Protein AF-A0A920EYQ4-F1 (afdb_monomer_lite)

Sequence (78 aa):
MQIWLGWKASIVKLSQEELEIAKSVAEGIKEDIFFAGLDMIDKKITEINITSPTGMRQIADYKSSYLGSFFYDQLMKL

Structure (mmCIF, N/CA/C/O backbone):
data_AF-A0A920EYQ4-F1
#
_entry.id   AF-A0A920EYQ4-F1
#
loop_
_atom_site.group_PDB
_atom_site.id
_atom_site.type_symbol
_atom_site.label_atom_id
_atom_site.label_alt_id
_atom_site.label_comp_id
_atom_site.label_asym_id
_atom_site.label_entity_id
_atom_site.label_seq_id
_atom_site.pdbx_PDB_ins_code
_atom_site.Cartn_x
_atom_site.Cartn_y
_atom_site.Cartn_z
_atom_site.occupancy
_atom_site.B_iso_or_equiv
_atom_site.auth_seq_id
_atom_site.auth_comp_id
_atom_site.auth_asym_id
_atom_site.auth_atom_id
_atom_site.pdbx_PDB_model_num
ATOM 1 N N . MET A 1 1 ? 4.131 1.409 -5.023 1.00 48.59 1 MET A N 1
ATOM 2 C CA . MET A 1 1 ? 5.223 2.220 -4.462 1.00 48.59 1 MET A CA 1
ATOM 3 C C . MET A 1 1 ? 5.979 2.848 -5.616 1.00 48.59 1 MET A C 1
ATOM 5 O O . MET A 1 1 ? 6.510 2.115 -6.447 1.00 48.59 1 MET A O 1
ATOM 9 N N . GLN A 1 2 ? 5.914 4.171 -5.738 1.00 41.09 2 GLN A N 1
ATOM 10 C CA . GLN A 1 2 ? 6.541 4.930 -6.816 1.00 41.09 2 GLN A CA 1
ATOM 11 C C . GLN A 1 2 ? 7.323 6.097 -6.212 1.00 41.09 2 GLN A C 1
ATOM 13 O O . GLN A 1 2 ? 6.822 6.783 -5.338 1.00 41.09 2 GLN A O 1
ATOM 18 N N . ILE A 1 3 ? 8.542 6.316 -6.692 1.00 46.97 3 ILE A N 1
ATOM 19 C CA . ILE A 1 3 ? 9.371 7.485 -6.381 1.00 46.97 3 ILE A CA 1
ATOM 20 C C . ILE A 1 3 ? 9.941 7.999 -7.702 1.00 46.97 3 ILE A C 1
ATOM 22 O O . ILE A 1 3 ? 10.336 7.197 -8.552 1.00 46.97 3 ILE A O 1
ATOM 26 N N . TRP A 1 4 ? 9.954 9.321 -7.891 1.00 49.78 4 TRP A N 1
ATOM 27 C CA . TRP A 1 4 ? 10.517 9.985 -9.069 1.00 49.78 4 TRP A CA 1
ATOM 28 C C . TRP A 1 4 ?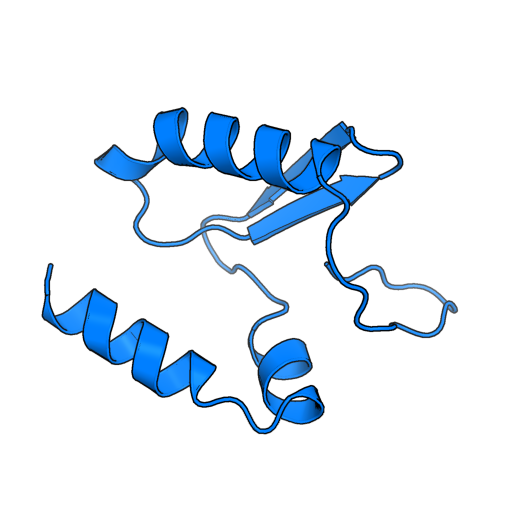 11.570 11.014 -8.668 1.00 49.78 4 TRP A C 1
ATOM 30 O O . TRP A 1 4 ? 11.280 11.926 -7.903 1.00 49.78 4 TRP A O 1
ATOM 40 N N . LEU A 1 5 ? 12.769 10.834 -9.236 1.00 37.44 5 LEU A N 1
ATOM 41 C CA . LEU A 1 5 ? 13.696 11.828 -9.804 1.00 37.44 5 LEU A CA 1
ATOM 42 C C . LEU A 1 5 ? 15.029 11.094 -10.066 1.00 37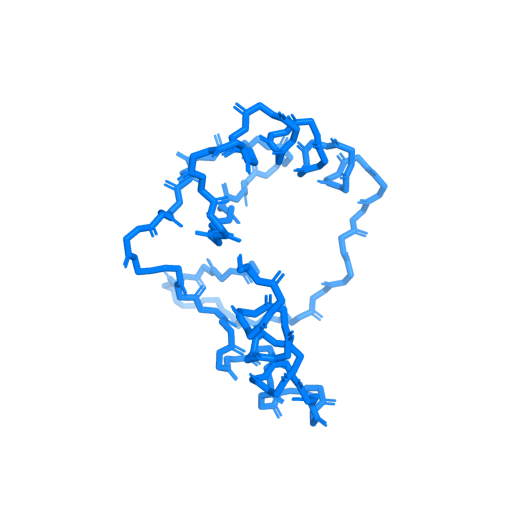.44 5 LEU A C 1
ATOM 4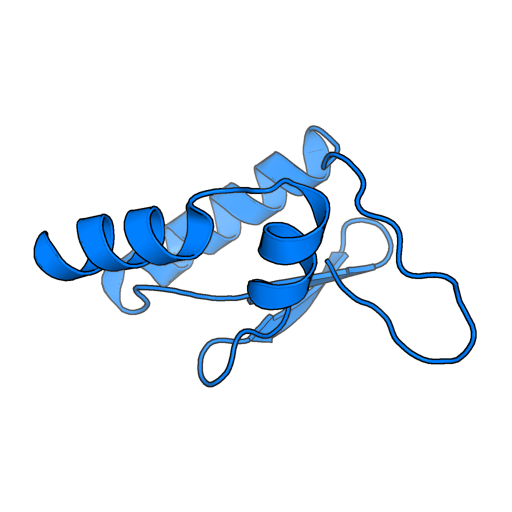4 O O . LEU A 1 5 ? 15.889 10.984 -9.199 1.00 37.44 5 LEU A O 1
ATOM 48 N N . GLY A 1 6 ? 15.171 10.505 -11.259 1.00 42.50 6 GLY A N 1
ATOM 49 C CA . GLY A 1 6 ? 16.428 9.895 -11.729 1.00 42.50 6 GLY A CA 1
ATOM 50 C C . GLY A 1 6 ? 16.697 8.434 -11.335 1.00 42.50 6 GLY A C 1
ATOM 51 O O . GLY A 1 6 ? 17.645 7.844 -11.847 1.00 42.50 6 GLY A O 1
ATOM 52 N N . TRP A 1 7 ? 15.873 7.816 -10.486 1.00 49.19 7 TRP A N 1
ATOM 53 C CA . TRP A 1 7 ? 15.998 6.402 -10.106 1.00 49.19 7 TRP A CA 1
ATOM 54 C C . TRP A 1 7 ? 15.022 5.518 -10.893 1.00 49.19 7 TRP A C 1
ATOM 56 O O . TRP A 1 7 ? 13.858 5.866 -11.086 1.00 49.19 7 TRP A O 1
ATOM 66 N N . LYS A 1 8 ? 15.496 4.358 -11.364 1.00 56.78 8 LYS A N 1
ATOM 67 C CA . LYS A 1 8 ? 14.674 3.359 -12.066 1.00 56.78 8 LYS A CA 1
ATOM 68 C C . LYS A 1 8 ? 13.570 2.855 -11.130 1.00 56.78 8 LYS A C 1
ATOM 70 O O . LYS A 1 8 ? 13.851 2.132 -10.175 1.00 56.78 8 LYS A O 1
ATOM 75 N N . ALA A 1 9 ? 12.317 3.190 -11.430 1.00 64.50 9 ALA A N 1
ATOM 76 C CA . ALA A 1 9 ? 11.175 2.603 -10.743 1.00 64.50 9 ALA A CA 1
ATOM 77 C C . ALA A 1 9 ? 11.173 1.086 -10.977 1.00 64.50 9 ALA A C 1
ATOM 79 O O . ALA A 1 9 ? 11.167 0.623 -12.118 1.00 64.50 9 ALA A O 1
ATOM 80 N N . SER A 1 10 ? 11.211 0.323 -9.890 1.00 67.06 10 SER A N 1
ATOM 81 C CA . SER A 1 10 ? 11.203 -1.137 -9.922 1.00 67.06 10 SER A CA 1
ATOM 82 C C . SER A 1 10 ? 10.057 -1.632 -9.063 1.00 67.06 10 SER A C 1
ATOM 84 O O . SER A 1 10 ? 9.875 -1.178 -7.934 1.00 67.06 10 SER A O 1
ATOM 86 N N . ILE A 1 11 ? 9.274 -2.568 -9.592 1.00 71.25 11 ILE A N 1
ATOM 87 C CA . ILE A 1 11 ? 8.238 -3.216 -8.797 1.00 71.25 11 ILE A CA 1
ATOM 88 C C . ILE A 1 11 ? 8.901 -4.272 -7.932 1.00 71.25 11 ILE A C 1
ATOM 90 O O . ILE A 1 11 ? 9.432 -5.262 -8.432 1.00 71.25 11 ILE A O 1
ATOM 94 N N . VAL A 1 12 ? 8.830 -4.056 -6.627 1.00 78.81 12 VAL A N 1
ATOM 95 C CA . VAL A 1 12 ? 9.307 -4.992 -5.615 1.00 78.81 12 VAL A CA 1
ATOM 96 C C . VAL A 1 12 ? 8.128 -5.528 -4.814 1.00 78.81 12 VAL A C 1
ATOM 98 O O . VAL A 1 12 ? 7.070 -4.901 -4.720 1.00 78.81 12 VAL A O 1
ATOM 101 N N . LYS A 1 13 ? 8.292 -6.728 -4.259 1.00 81.06 13 LYS A N 1
ATOM 102 C CA . LYS A 1 13 ? 7.343 -7.267 -3.286 1.00 81.06 13 LYS A CA 1
ATOM 103 C C . LYS A 1 13 ? 7.554 -6.527 -1.963 1.00 81.06 13 LYS A C 1
ATOM 105 O O . LYS A 1 13 ? 8.699 -6.364 -1.555 1.00 81.06 13 LYS A O 1
ATOM 110 N N . LEU A 1 14 ? 6.465 -6.117 -1.315 1.00 83.75 14 LEU A N 1
ATOM 111 C CA . LEU A 1 14 ? 6.523 -5.545 0.031 1.00 83.75 14 LEU A CA 1
ATOM 112 C C . LEU A 1 14 ? 7.121 -6.568 1.002 1.00 83.75 14 LEU A C 1
ATOM 114 O O . LEU A 1 14 ? 6.814 -7.764 0.928 1.00 83.75 14 LEU A O 1
ATOM 118 N N . SER A 1 15 ? 7.965 -6.087 1.907 1.00 89.38 15 SER A N 1
ATOM 119 C CA . SER A 1 15 ? 8.401 -6.842 3.076 1.00 89.38 15 SER A CA 1
ATOM 120 C C . SER A 1 15 ? 7.225 -7.100 4.024 1.00 89.38 15 SER A C 1
ATOM 122 O O . SER A 1 1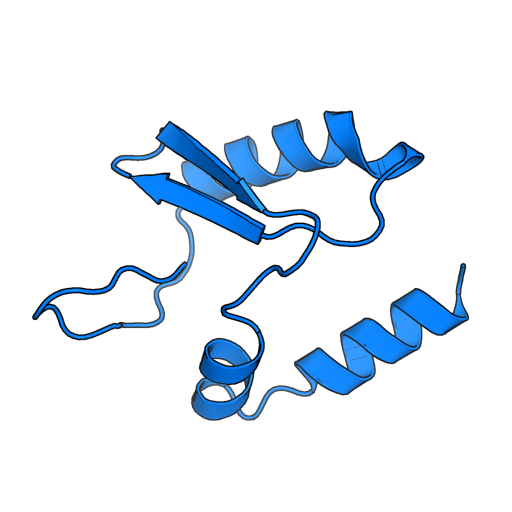5 ? 6.175 -6.461 3.941 1.00 89.38 15 SER A O 1
ATOM 124 N N . GLN A 1 16 ? 7.398 -8.055 4.938 1.00 91.38 16 GLN A N 1
ATOM 125 C CA . GLN A 1 16 ? 6.373 -8.389 5.929 1.00 91.38 16 GLN A CA 1
ATOM 126 C C . GLN A 1 16 ? 6.010 -7.180 6.809 1.00 91.38 16 GLN A C 1
ATOM 128 O O . GLN A 1 16 ? 4.837 -6.942 7.072 1.00 91.38 16 GLN A O 1
ATOM 133 N N . GLU A 1 17 ? 7.007 -6.381 7.188 1.00 90.25 17 GLU A N 1
ATOM 134 C CA . GLU A 1 17 ? 6.831 -5.186 8.017 1.00 90.25 17 GLU A CA 1
ATOM 135 C C . GLU A 1 17 ? 6.055 -4.084 7.280 1.00 90.25 17 GLU A C 1
ATOM 137 O O . GLU A 1 17 ? 5.104 -3.524 7.817 1.00 90.25 17 GLU A O 1
ATOM 142 N N . GLU A 1 18 ? 6.380 -3.824 6.010 1.00 88.94 18 GLU A N 1
ATOM 143 C CA . GLU A 1 18 ? 5.620 -2.872 5.185 1.00 88.94 18 GLU A CA 1
ATOM 144 C C . GLU A 1 18 ? 4.168 -3.324 4.977 1.00 88.94 18 GLU A C 1
ATOM 146 O O . GLU A 1 18 ? 3.257 -2.498 4.925 1.00 88.94 18 GLU A O 1
ATOM 151 N N . LEU A 1 19 ? 3.936 -4.637 4.875 1.00 90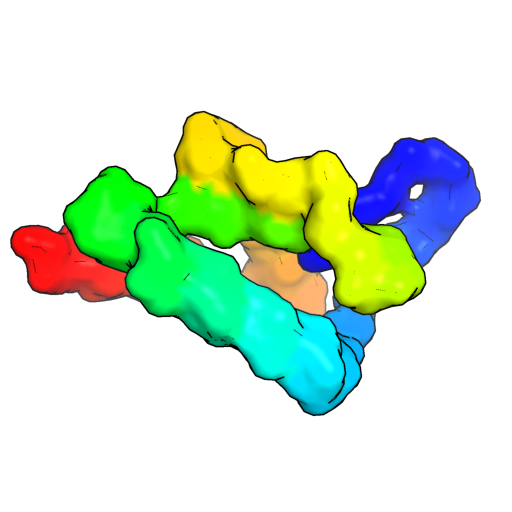.31 19 LEU A N 1
ATOM 152 C CA . LEU A 1 19 ? 2.591 -5.199 4.766 1.00 90.31 19 LEU A CA 1
ATOM 153 C C . LEU A 1 19 ? 1.782 -4.983 6.053 1.00 90.31 19 LEU A C 1
ATOM 155 O O . LEU A 1 19 ? 0.592 -4.682 5.984 1.00 90.31 19 LEU A O 1
ATOM 159 N N . GLU A 1 20 ? 2.406 -5.148 7.217 1.00 94.06 20 GLU A N 1
ATOM 160 C CA . GLU A 1 20 ? 1.774 -4.920 8.520 1.00 94.06 20 GLU A CA 1
ATOM 161 C C . GLU A 1 20 ? 1.415 -3.447 8.722 1.00 94.06 20 GLU A C 1
ATOM 163 O O . GLU A 1 20 ? 0.287 -3.140 9.113 1.00 94.06 20 GLU A O 1
ATOM 168 N N . ILE A 1 21 ? 2.319 -2.536 8.351 1.00 91.88 21 ILE A N 1
ATOM 169 C CA . ILE A 1 21 ? 2.061 -1.092 8.365 1.00 91.88 21 ILE A CA 1
ATOM 170 C C . ILE A 1 21 ? 0.875 -0.755 7.457 1.00 91.88 21 ILE A C 1
ATOM 172 O O . ILE A 1 21 ? -0.069 -0.100 7.894 1.00 91.88 21 ILE A O 1
ATOM 176 N N . ALA A 1 22 ? 0.880 -1.247 6.214 1.00 90.81 22 ALA A N 1
ATOM 177 C CA . ALA A 1 22 ? -0.200 -0.988 5.267 1.00 90.81 22 ALA A CA 1
ATOM 178 C C . ALA A 1 22 ? -1.563 -1.494 5.772 1.00 90.81 22 ALA A C 1
ATOM 180 O O . ALA A 1 22 ? -2.569 -0.807 5.604 1.00 90.81 22 ALA A O 1
ATOM 181 N N . LYS A 1 23 ? -1.605 -2.669 6.418 1.00 92.50 23 LYS A N 1
ATOM 182 C CA . LYS A 1 23 ? -2.835 -3.212 7.021 1.00 92.50 23 LYS A CA 1
ATOM 183 C C . LYS A 1 23 ? -3.349 -2.348 8.167 1.00 92.50 23 LYS A C 1
ATOM 185 O O . LYS A 1 23 ? -4.534 -2.041 8.186 1.00 92.50 23 LYS A O 1
ATOM 190 N N . SER A 1 24 ? -2.464 -1.939 9.073 1.00 93.31 24 SER A N 1
ATOM 191 C CA . SER A 1 24 ? -2.818 -1.084 10.212 1.00 93.31 24 SER A CA 1
ATOM 192 C C . SER A 1 24 ? -3.437 0.239 9.750 1.00 93.31 24 SER A C 1
ATOM 194 O O . SER A 1 24 ? -4.490 0.650 10.233 1.00 93.31 24 SER A O 1
ATOM 196 N N . VAL A 1 25 ? -2.847 0.866 8.727 1.00 90.81 25 VAL A N 1
ATOM 197 C CA . VAL A 1 25 ? -3.398 2.092 8.132 1.00 90.81 25 VAL A CA 1
ATOM 198 C C . VAL A 1 25 ? -4.753 1.834 7.491 1.00 90.81 25 VAL A C 1
ATOM 200 O O . VAL A 1 25 ? -5.689 2.588 7.737 1.00 90.81 25 VAL A O 1
ATOM 203 N N . ALA A 1 26 ? -4.870 0.772 6.688 1.00 90.12 26 ALA A N 1
ATOM 204 C CA . ALA A 1 26 ? -6.118 0.426 6.018 1.00 90.12 26 ALA A CA 1
ATOM 205 C C . ALA A 1 26 ? -7.254 0.199 7.025 1.00 90.12 26 ALA A C 1
ATOM 207 O O . ALA A 1 26 ? -8.358 0.688 6.813 1.00 90.12 26 ALA A O 1
ATOM 208 N N . GLU A 1 27 ? -6.989 -0.477 8.144 1.00 91.75 27 GLU A N 1
ATOM 209 C CA . GLU A 1 27 ? -7.974 -0.666 9.213 1.00 91.75 27 GLU A CA 1
ATOM 210 C C . GLU A 1 27 ? -8.472 0.651 9.812 1.00 91.75 27 GLU A C 1
ATOM 212 O O . GLU A 1 27 ? -9.652 0.733 10.146 1.00 91.75 27 GLU A O 1
ATOM 217 N N . GLY A 1 28 ? -7.614 1.671 9.895 1.00 90.56 28 GLY A N 1
ATOM 218 C CA . GLY A 1 28 ? -7.968 2.988 10.422 1.00 90.56 28 GLY A CA 1
ATOM 219 C C . GLY A 1 28 ? -8.751 3.885 9.459 1.00 90.56 28 GLY A C 1
ATOM 220 O O . GLY A 1 28 ? -9.377 4.833 9.920 1.00 90.56 28 GLY A O 1
ATOM 221 N N . ILE A 1 29 ? -8.724 3.613 8.148 1.00 87.94 29 ILE A N 1
ATOM 222 C CA . ILE A 1 29 ? -9.358 4.480 7.131 1.00 87.94 29 ILE A CA 1
ATOM 223 C C . ILE A 1 29 ? -10.443 3.794 6.289 1.00 87.94 29 ILE A C 1
ATOM 225 O O . ILE A 1 29 ? -11.136 4.464 5.527 1.00 87.94 29 ILE A O 1
ATOM 229 N N . LYS A 1 30 ? -10.608 2.471 6.409 1.00 84.94 30 LYS A N 1
ATOM 230 C CA . LYS A 1 30 ? -11.512 1.666 5.563 1.00 84.94 30 LYS A CA 1
ATOM 231 C C . LYS A 1 30 ? -12.990 2.055 5.626 1.00 84.94 30 LYS A C 1
ATOM 233 O O . LYS A 1 30 ? -13.730 1.670 4.728 1.00 84.94 30 LYS A O 1
ATOM 238 N N . GLU A 1 31 ? -13.435 2.726 6.689 1.00 83.44 31 GLU A N 1
ATOM 239 C CA . GLU A 1 31 ? -14.851 3.083 6.863 1.00 83.44 31 GLU A CA 1
ATOM 240 C C . GLU A 1 31 ? -15.259 4.256 5.962 1.00 83.44 31 GLU A C 1
ATOM 242 O O . GLU A 1 31 ? -16.381 4.277 5.463 1.00 83.44 31 GLU A O 1
ATOM 247 N N . ASP A 1 32 ? -14.323 5.164 5.674 1.00 84.81 32 ASP A N 1
ATOM 248 C CA . ASP A 1 32 ? -14.578 6.379 4.892 1.00 84.81 32 ASP A CA 1
ATOM 249 C C . ASP A 1 32 ? -13.893 6.366 3.519 1.00 84.81 32 ASP A C 1
ATOM 251 O O . ASP A 1 32 ? -14.252 7.132 2.621 1.00 84.81 32 ASP A O 1
ATOM 255 N N . ILE A 1 33 ? -12.868 5.525 3.342 1.00 87.12 33 ILE A N 1
ATOM 256 C CA . ILE A 1 33 ? -11.983 5.563 2.178 1.00 87.12 33 ILE A CA 1
ATOM 257 C C . ILE A 1 33 ? -11.963 4.203 1.480 1.00 87.12 33 ILE A C 1
ATOM 259 O O . ILE A 1 33 ? -11.360 3.242 1.951 1.00 87.12 33 ILE A O 1
ATOM 263 N N . PHE A 1 34 ? -12.575 4.151 0.292 1.00 86.12 34 PHE A N 1
ATOM 264 C CA . PHE A 1 34 ? -12.584 2.960 -0.566 1.00 86.12 34 PHE A CA 1
ATOM 265 C C . PHE A 1 34 ? -11.198 2.623 -1.136 1.00 86.12 34 PHE A C 1
ATOM 267 O O . PHE A 1 34 ? -10.852 1.454 -1.306 1.00 86.12 34 PHE A O 1
ATOM 274 N N . PHE A 1 35 ? -10.396 3.644 -1.455 1.00 86.06 35 PHE A N 1
ATOM 275 C CA . PHE A 1 35 ? -9.095 3.454 -2.085 1.00 86.06 35 PHE A CA 1
ATOM 276 C C . PHE A 1 35 ? -8.100 4.549 -1.700 1.00 86.06 35 PHE A C 1
ATOM 278 O O . PHE A 1 35 ? -8.417 5.734 -1.761 1.00 86.06 35 PHE A O 1
ATOM 285 N N . ALA A 1 36 ? -6.883 4.138 -1.340 1.00 88.69 36 ALA A N 1
ATOM 286 C CA . ALA A 1 36 ? -5.780 5.025 -0.997 1.00 88.69 36 ALA A CA 1
ATOM 287 C C . ALA A 1 36 ? -4.442 4.449 -1.476 1.00 88.69 36 ALA A C 1
ATOM 289 O O . ALA A 1 36 ? -4.238 3.233 -1.520 1.00 88.69 36 ALA A O 1
ATOM 290 N N . GLY A 1 37 ? -3.518 5.339 -1.817 1.00 88.50 37 GLY A N 1
ATOM 291 C CA . GLY A 1 37 ? -2.119 5.040 -2.085 1.00 88.50 37 GLY A CA 1
ATOM 292 C C . GLY A 1 37 ? -1.278 5.361 -0.856 1.00 88.50 37 GLY A C 1
ATOM 293 O O . GLY A 1 37 ? -1.498 6.384 -0.213 1.00 88.50 37 GLY A O 1
ATOM 294 N N . LEU A 1 38 ? -0.321 4.493 -0.529 1.00 89.06 38 LEU A N 1
ATOM 295 C CA . LEU A 1 38 ? 0.630 4.714 0.558 1.00 89.06 38 LEU A CA 1
ATOM 296 C C . LEU A 1 38 ? 2.025 4.918 -0.016 1.00 89.06 38 LEU A C 1
ATOM 298 O O . LEU A 1 38 ? 2.535 4.042 -0.726 1.00 89.06 38 LEU A O 1
ATOM 302 N N . ASP A 1 39 ? 2.640 6.034 0.361 1.00 87.62 39 ASP A N 1
ATOM 303 C CA . ASP A 1 39 ? 4.035 6.314 0.062 1.00 87.62 39 ASP A CA 1
ATOM 304 C C . ASP A 1 39 ? 4.870 6.109 1.322 1.00 87.62 39 ASP A C 1
ATOM 306 O O . ASP A 1 39 ? 4.572 6.632 2.401 1.00 87.62 39 ASP A O 1
ATOM 310 N N . MET A 1 40 ? 5.898 5.272 1.185 1.00 87.81 40 MET A N 1
ATOM 311 C CA . MET A 1 40 ? 6.763 4.861 2.280 1.00 87.81 40 MET A CA 1
ATOM 312 C C . MET A 1 40 ? 8.231 5.009 1.893 1.00 87.81 40 MET A C 1
ATOM 314 O O . MET A 1 40 ? 8.632 4.646 0.786 1.00 87.81 40 MET A O 1
ATOM 318 N N . ILE A 1 41 ? 9.032 5.491 2.841 1.00 87.31 41 ILE A N 1
ATOM 319 C CA . ILE A 1 41 ? 10.496 5.533 2.773 1.00 87.31 41 ILE A CA 1
ATOM 320 C C . ILE A 1 41 ? 11.019 4.898 4.059 1.00 87.31 41 ILE A C 1
ATOM 322 O O . ILE A 1 41 ? 10.592 5.274 5.149 1.00 87.31 41 ILE A O 1
ATOM 326 N N . ASP A 1 42 ? 11.904 3.904 3.941 1.00 86.31 42 ASP A N 1
ATOM 327 C CA . ASP A 1 42 ? 12.477 3.166 5.077 1.00 86.31 42 ASP A CA 1
ATOM 328 C C . ASP A 1 42 ? 11.428 2.698 6.099 1.00 86.31 42 ASP A C 1
ATOM 330 O O . ASP A 1 42 ? 11.584 2.874 7.309 1.00 86.31 42 ASP A O 1
ATOM 334 N N . LYS A 1 43 ? 10.336 2.097 5.600 1.00 86.94 43 LYS A N 1
ATOM 335 C CA . LYS A 1 43 ? 9.224 1.558 6.410 1.00 86.94 43 LYS A CA 1
ATOM 336 C C . LYS A 1 43 ? 8.494 2.620 7.240 1.00 86.94 43 LYS A C 1
ATOM 338 O O . LYS A 1 43 ? 7.828 2.305 8.219 1.00 86.94 43 LYS A O 1
ATOM 343 N N . LYS A 1 44 ? 8.605 3.891 6.866 1.00 87.56 44 LYS A N 1
ATOM 344 C CA . LYS A 1 44 ? 7.829 4.982 7.454 1.00 87.56 44 LYS A CA 1
ATOM 345 C C . LYS A 1 44 ? 6.926 5.572 6.395 1.00 87.56 44 LYS A C 1
ATOM 347 O O . LYS A 1 44 ? 7.369 5.830 5.279 1.00 87.56 44 LYS A O 1
ATOM 352 N N . ILE A 1 45 ? 5.668 5.786 6.759 1.00 88.94 45 ILE A N 1
ATOM 353 C CA . ILE A 1 45 ? 4.700 6.453 5.894 1.00 88.94 45 ILE A CA 1
ATOM 354 C C . ILE A 1 45 ? 5.081 7.921 5.816 1.00 88.94 45 ILE A C 1
ATOM 356 O O . ILE A 1 45 ? 5.210 8.588 6.843 1.00 88.94 45 ILE A O 1
ATOM 360 N N . THR A 1 46 ? 5.258 8.409 4.599 1.00 87.00 46 THR A N 1
ATOM 361 C CA . THR A 1 46 ? 5.484 9.828 4.334 1.00 87.00 46 THR A CA 1
ATOM 362 C C . THR A 1 46 ? 4.201 10.509 3.883 1.00 87.00 46 THR A C 1
ATOM 364 O O . THR A 1 46 ? 3.986 11.667 4.222 1.00 87.00 46 THR A O 1
ATOM 367 N N . GLU A 1 47 ? 3.338 9.790 3.158 1.00 86.81 47 GLU A N 1
ATOM 368 C CA . GLU A 1 47 ? 2.115 10.342 2.578 1.00 86.81 47 GLU A CA 1
ATOM 369 C C . GLU A 1 47 ? 1.027 9.269 2.415 1.00 86.81 47 GLU A C 1
ATOM 371 O O . GLU A 1 47 ? 1.313 8.101 2.134 1.00 86.81 47 GLU A O 1
ATOM 376 N N . ILE A 1 48 ? -0.232 9.682 2.597 1.00 87.06 48 ILE A N 1
ATOM 377 C CA . ILE A 1 48 ? -1.426 8.877 2.316 1.00 87.06 48 ILE A CA 1
ATOM 378 C C . ILE A 1 48 ? -2.245 9.626 1.265 1.00 87.06 48 ILE A C 1
ATOM 380 O O . ILE A 1 48 ? -2.826 10.675 1.538 1.00 87.06 48 ILE A O 1
ATOM 384 N N . ASN A 1 49 ? -2.294 9.070 0.061 1.00 83.62 49 ASN A N 1
ATOM 385 C CA . ASN A 1 49 ? -2.896 9.682 -1.113 1.00 83.62 49 ASN A CA 1
ATOM 386 C C . ASN A 1 49 ? -4.303 9.128 -1.368 1.00 83.62 49 ASN A C 1
ATOM 388 O O . ASN A 1 49 ? -4.454 8.004 -1.839 1.00 83.62 49 ASN A O 1
ATOM 392 N N . ILE A 1 50 ? -5.336 9.919 -1.066 1.00 81.44 50 ILE A N 1
ATOM 393 C CA . ILE A 1 50 ? -6.750 9.486 -1.118 1.00 81.44 50 ILE A CA 1
ATOM 394 C C . ILE A 1 50 ? -7.477 10.025 -2.362 1.00 81.44 50 ILE A C 1
ATOM 396 O O . ILE A 1 50 ? -8.371 9.381 -2.899 1.00 81.44 50 ILE A O 1
ATOM 400 N N . THR A 1 51 ? -7.092 11.205 -2.855 1.00 70.25 51 THR A N 1
ATOM 401 C CA . THR A 1 51 ? -7.808 11.916 -3.931 1.00 70.25 51 THR A CA 1
ATOM 402 C C . THR A 1 51 ? -7.390 11.478 -5.333 1.00 70.25 51 THR A C 1
ATOM 404 O O . THR A 1 51 ? -8.225 11.384 -6.228 1.00 70.25 51 THR A O 1
ATOM 407 N N . SER A 1 52 ? -6.100 11.202 -5.535 1.00 66.00 52 SER A N 1
ATOM 408 C CA . SER A 1 52 ? -5.559 10.667 -6.789 1.00 66.00 52 SER A CA 1
ATOM 409 C C . SER A 1 52 ? -4.400 9.707 -6.506 1.00 66.00 52 SER A C 1
ATOM 411 O O . SER A 1 52 ? -3.235 10.031 -6.747 1.00 66.00 52 SER A O 1
ATOM 413 N N . PRO A 1 53 ? -4.685 8.523 -5.943 1.00 64.31 53 PRO A N 1
ATOM 414 C CA . PRO A 1 53 ? -3.684 7.478 -5.770 1.00 64.31 53 PRO A CA 1
ATOM 415 C C . PRO A 1 53 ? -3.121 7.030 -7.126 1.00 64.31 53 PRO A C 1
ATOM 417 O O . PRO A 1 53 ? -3.722 6.252 -7.871 1.00 64.31 53 PRO A O 1
ATOM 420 N N . THR A 1 54 ? -1.941 7.552 -7.456 1.00 66.75 54 THR A N 1
ATOM 421 C CA . THR A 1 54 ? -1.170 7.163 -8.640 1.00 66.75 54 THR A CA 1
ATOM 422 C C . THR A 1 54 ? -0.422 5.846 -8.381 1.00 66.75 54 THR A C 1
ATOM 424 O O . THR A 1 54 ? -0.348 5.362 -7.253 1.00 66.75 54 THR A O 1
ATOM 427 N N . GLY A 1 55 ? 0.075 5.178 -9.426 1.00 67.62 55 GLY A N 1
ATOM 428 C CA . GLY A 1 55 ? 0.796 3.903 -9.285 1.00 67.62 55 GLY A CA 1
ATOM 429 C C . GLY A 1 55 ? 0.033 2.667 -9.771 1.00 67.62 55 GLY A C 1
ATOM 430 O O . GLY A 1 55 ? 0.664 1.674 -10.134 1.00 67.62 55 GLY A O 1
ATOM 431 N N . MET A 1 56 ? -1.305 2.707 -9.852 1.00 70.88 56 MET A N 1
ATOM 432 C CA . MET A 1 56 ? -2.094 1.570 -10.364 1.00 70.88 56 MET A CA 1
ATOM 433 C C . MET A 1 56 ? -1.719 1.204 -11.799 1.00 70.88 56 MET A C 1
ATOM 435 O O . MET A 1 56 ? -1.548 0.025 -12.107 1.00 70.88 56 MET A O 1
ATOM 439 N N . ARG A 1 57 ? -1.546 2.208 -12.670 1.00 68.69 57 ARG A N 1
ATOM 440 C CA . ARG A 1 57 ? -1.209 1.987 -14.080 1.00 68.69 57 ARG A CA 1
ATOM 441 C C . ARG A 1 57 ? 0.156 1.327 -14.238 1.00 68.69 57 ARG A C 1
ATOM 443 O O . ARG A 1 57 ? 0.276 0.357 -14.974 1.00 68.69 57 ARG A O 1
ATOM 450 N N . GLN A 1 58 ? 1.157 1.800 -13.500 1.00 69.62 58 GLN A N 1
ATOM 451 C CA . GLN A 1 58 ? 2.507 1.249 -13.576 1.00 69.62 58 GLN A CA 1
ATOM 452 C C . GLN A 1 58 ? 2.573 -0.181 -13.039 1.00 69.62 58 GLN A C 1
ATOM 454 O O . GLN A 1 58 ? 3.309 -0.998 -13.584 1.00 69.62 58 GLN A O 1
ATOM 459 N N . ILE A 1 59 ? 1.777 -0.517 -12.017 1.00 71.56 59 ILE A N 1
ATOM 460 C CA . ILE A 1 59 ? 1.675 -1.902 -11.540 1.00 71.56 59 ILE A CA 1
ATOM 461 C C . ILE A 1 59 ? 0.945 -2.781 -12.565 1.00 71.56 59 ILE A C 1
ATOM 463 O O . ILE A 1 59 ? 1.386 -3.904 -12.814 1.00 71.56 59 ILE A O 1
ATOM 467 N N . ALA A 1 60 ? -0.133 -2.277 -13.174 1.00 71.88 60 ALA A N 1
ATOM 468 C CA . ALA A 1 60 ? -0.900 -2.999 -14.187 1.00 71.88 60 ALA A CA 1
ATOM 469 C C . ALA A 1 60 ? -0.062 -3.316 -15.437 1.00 71.88 60 ALA A C 1
ATOM 471 O O . ALA A 1 60 ? -0.029 -4.470 -15.867 1.00 71.88 60 ALA A O 1
ATOM 472 N N . ASP A 1 61 ? 0.671 -2.327 -15.961 1.00 67.06 61 ASP A N 1
ATOM 473 C CA . ASP A 1 61 ? 1.513 -2.475 -17.156 1.00 67.06 61 ASP A CA 1
ATOM 474 C C . ASP A 1 61 ? 2.628 -3.517 -16.944 1.00 67.06 61 ASP A C 1
ATOM 476 O O . ASP A 1 61 ? 2.982 -4.257 -17.858 1.00 67.06 61 ASP A O 1
ATOM 480 N N . TYR A 1 62 ? 3.159 -3.630 -15.725 1.00 64.12 62 TYR A N 1
ATOM 481 C CA . TYR A 1 62 ? 4.275 -4.532 -15.426 1.00 64.12 62 TYR A CA 1
ATOM 482 C C . TYR A 1 62 ? 3.840 -5.960 -15.066 1.00 64.12 62 TYR A C 1
ATOM 484 O O . TYR A 1 62 ? 4.589 -6.909 -15.289 1.00 64.12 62 TYR A O 1
ATOM 492 N N . LYS A 1 63 ? 2.657 -6.133 -14.457 1.00 63.50 63 LYS A N 1
ATOM 493 C CA . LYS A 1 63 ? 2.150 -7.454 -14.048 1.00 63.50 63 LYS A CA 1
ATOM 494 C C . LYS A 1 63 ? 1.176 -8.082 -15.049 1.00 63.50 63 LYS A C 1
ATOM 496 O O . LYS A 1 63 ? 0.706 -9.181 -14.768 1.00 63.50 63 LYS A O 1
ATOM 501 N N . SER A 1 64 ? 0.855 -7.417 -16.171 1.00 58.09 64 SER A N 1
ATOM 502 C CA . SER A 1 64 ? -0.289 -7.788 -17.034 1.00 58.09 64 SER A CA 1
ATOM 503 C C . SER A 1 64 ? -1.533 -8.089 -16.191 1.00 58.09 64 SER A C 1
ATOM 505 O O . SER A 1 64 ? -2.253 -9.061 -16.419 1.00 58.09 64 SER A O 1
ATOM 507 N N . SER A 1 65 ? -1.715 -7.323 -15.115 1.00 60.22 65 SER A N 1
ATOM 508 C CA . SER A 1 65 ? -2.686 -7.657 -14.090 1.00 60.22 65 SER A CA 1
ATOM 509 C C . SER A 1 65 ? -4.002 -6.949 -14.350 1.00 60.22 65 SER A C 1
ATOM 511 O O . SER A 1 65 ? -4.062 -5.756 -14.642 1.00 60.22 65 SER A O 1
ATOM 513 N N . TYR A 1 66 ? -5.072 -7.702 -14.127 1.00 69.06 66 TYR A N 1
ATOM 514 C CA . TYR A 1 66 ? -6.469 -7.286 -14.064 1.00 69.06 66 TYR A CA 1
ATOM 515 C C . TYR A 1 66 ? -6.764 -6.321 -12.894 1.00 69.06 66 TYR A C 1
ATOM 517 O O . TYR A 1 66 ? -7.850 -6.336 -12.333 1.00 69.06 66 TYR A O 1
ATOM 525 N N . LEU A 1 67 ? -5.802 -5.489 -12.476 1.00 76.56 67 LEU A N 1
ATOM 526 C CA . LEU A 1 67 ? -5.944 -4.555 -11.353 1.00 76.56 67 LEU A CA 1
ATOM 527 C C . LEU A 1 67 ? -7.114 -3.592 -11.558 1.00 76.56 67 LEU A C 1
ATOM 529 O O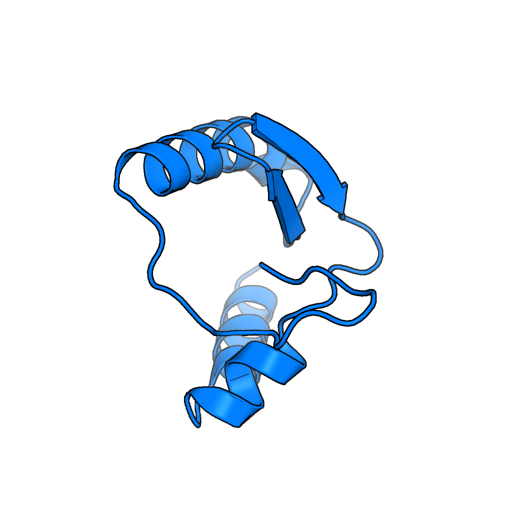 . LEU A 1 67 ? -7.852 -3.330 -10.616 1.00 76.56 67 LEU A O 1
ATOM 533 N N . GLY A 1 68 ? -7.305 -3.113 -12.791 1.00 78.38 68 GLY A N 1
ATOM 534 C CA . GLY A 1 68 ? -8.426 -2.238 -13.133 1.00 78.38 68 GLY A CA 1
ATOM 535 C C . GLY A 1 68 ? -9.782 -2.930 -12.997 1.00 78.38 68 GLY A C 1
ATOM 536 O O . GLY A 1 68 ? -10.692 -2.362 -12.402 1.00 78.38 68 GLY A O 1
ATOM 537 N N . SER A 1 69 ? -9.916 -4.167 -13.485 1.00 82.38 69 SER A N 1
ATOM 538 C CA . SER A 1 69 ? -11.171 -4.910 -13.333 1.00 82.38 69 SER A CA 1
ATOM 539 C C . SER A 1 69 ? -11.386 -5.369 -11.894 1.00 82.38 69 SER A C 1
ATOM 541 O O . SER A 1 69 ? -12.496 -5.264 -11.410 1.00 82.38 69 SER A O 1
ATOM 543 N N . PHE A 1 70 ? -10.338 -5.766 -11.163 1.00 83.50 70 PHE A N 1
ATOM 544 C CA . PHE A 1 70 ? -10.437 -6.064 -9.732 1.00 83.50 70 PHE A CA 1
ATOM 545 C C . PHE A 1 70 ? -10.938 -4.852 -8.943 1.00 83.50 70 PHE A C 1
ATOM 547 O O . PHE A 1 70 ? -11.844 -4.985 -8.127 1.00 83.50 70 PHE A O 1
ATOM 554 N N . PHE A 1 71 ? -10.374 -3.670 -9.203 1.00 84.94 71 PHE A N 1
ATOM 555 C CA . PHE A 1 71 ? -10.837 -2.422 -8.604 1.00 84.94 71 PHE A CA 1
ATOM 556 C C . PHE A 1 71 ? -12.312 -2.163 -8.931 1.00 84.94 71 PHE A C 1
ATOM 558 O O . PHE A 1 71 ? -13.100 -1.899 -8.027 1.00 84.94 71 PHE A O 1
ATOM 565 N N . TYR A 1 72 ? -12.697 -2.299 -10.203 1.00 85.50 72 TYR A N 1
ATOM 566 C CA . TYR A 1 72 ? -14.081 -2.129 -10.644 1.00 85.50 72 TYR A CA 1
ATOM 567 C C . TYR A 1 72 ? -15.035 -3.143 -9.991 1.00 85.50 72 TYR A C 1
ATOM 569 O O . TYR A 1 72 ? -16.101 -2.766 -9.518 1.00 85.50 72 TYR A O 1
ATOM 577 N N . ASP A 1 73 ? -14.635 -4.409 -9.874 1.00 88.62 73 ASP A N 1
ATOM 578 C CA . ASP A 1 73 ? -15.421 -5.461 -9.227 1.00 88.62 73 ASP A CA 1
ATOM 579 C C . ASP A 1 73 ? -15.626 -5.193 -7.732 1.00 88.62 73 ASP A C 1
ATOM 581 O O . ASP A 1 73 ? -16.661 -5.562 -7.183 1.00 88.62 73 ASP A O 1
ATOM 585 N N . GLN A 1 74 ? -14.642 -4.593 -7.051 1.00 87.00 74 GLN A N 1
ATOM 586 C CA . GLN A 1 74 ? -14.810 -4.155 -5.662 1.00 87.00 74 GLN A CA 1
ATOM 587 C C . GLN A 1 74 ? -15.709 -2.920 -5.572 1.00 87.00 74 GLN A C 1
ATOM 589 O O . GLN A 1 74 ? -16.525 -2.840 -4.662 1.00 87.00 74 GLN A O 1
ATOM 594 N N . LEU A 1 75 ? -15.599 -1.994 -6.527 1.00 86.88 75 LEU A N 1
ATOM 595 C CA . LEU A 1 75 ? -16.421 -0.785 -6.569 1.00 86.88 75 LEU A CA 1
ATOM 596 C C . LEU A 1 75 ? -17.901 -1.132 -6.759 1.00 86.88 75 LEU A C 1
ATOM 598 O O . LEU A 1 75 ? -18.753 -0.548 -6.108 1.00 86.88 75 LEU A O 1
ATOM 602 N N . MET A 1 76 ? -18.201 -2.120 -7.603 1.00 90.25 76 MET A N 1
ATOM 603 C CA . MET A 1 76 ? -19.566 -2.601 -7.849 1.00 90.25 76 MET A CA 1
ATOM 604 C C . MET A 1 76 ? -20.176 -3.388 -6.674 1.00 90.25 76 MET A C 1
ATOM 606 O O . MET A 1 76 ? -21.343 -3.767 -6.748 1.00 90.25 76 MET A O 1
ATOM 610 N N . LYS A 1 77 ? -19.395 -3.693 -5.628 1.00 86.88 77 LYS A N 1
ATOM 611 C CA . LYS A 1 77 ? -19.852 -4.389 -4.410 1.00 86.88 77 LYS A CA 1
ATOM 612 C C . LYS A 1 77 ? -20.126 -3.448 -3.236 1.00 86.88 77 LYS A C 1
ATOM 614 O O . LYS A 1 77 ? -20.597 -3.937 -2.209 1.00 86.88 77 LYS A O 1
ATOM 619 N N . LEU A 1 78 ? -19.780 -2.166 -3.368 1.00 76.62 78 LEU A N 1
ATOM 620 C CA . LEU A 1 78 ? -20.215 -1.116 -2.446 1.00 76.62 78 LEU A CA 1
ATOM 621 C C . LEU A 1 78 ? -21.712 -0.849 -2.629 1.00 76.62 78 LEU A C 1
ATOM 623 O O . LEU A 1 78 ? -22.378 -0.629 -1.596 1.00 76.62 78 LEU A O 1
#

Secondary structure (DSSP, 8-state):
----SSS-----PPPHHHHHHHHHHHHHHTTT-S--EEEEETTEEEEEE-SS---HHHHHHHHT-THHHHHHHHHTT-

Radius of gyration: 13.27 Å; chains: 1; bounding box: 37×20×28 Å

Foldseek 3Di:
DDDDDPDDDDDDDDDPLLVVVVVVVCVVCVVPALDWAFDDDPSDTPDIGRPDRPDQVVVCVVPVDPSVVVSVVSVVVD

pLDDT: mean 77.91, std 14.14, range [37.44, 94.06]